Protein AF-A0A7X8LIF8-F1 (afdb_monomer)

Foldseek 3Di:
DDDDDDPDPDPDDDDDPVVDDDDDDDDPDDDPVVDPDQQDPPVLDDDADPPQQGGPQKDKDPDPQKGWHFDQLPDPVRGTDIDIDGPDPPDDIDMDHPDRDDDVPDDDDDDDDDDDDDD

Sequence (119 aa):
MNLKINNASTAAPEVSAMILGQNIEMCLTTADGLLSDRLRNPKFLGPAHTVTGVAPEWQGASGGHAAYDLVRGAGMMGSEAQLVRAIAPYTAPHLHQGKISVRAGEELECEIWARARHK

Nearest PDB structures (foldseek):
  5tuu-assembly1_B  TM=3.575E-01  e=8.918E+00  Homo sapiens

Mean predicted aligned error: 10.71 Å

Radius of gyration: 27.76 Å; Cα contacts (8 Å, |Δi|>4): 125; chains: 1; bounding box: 65×50×80 Å

Structure (mmCIF, N/CA/C/O backbone):
data_AF-A0A7X8LIF8-F1
#
_entry.id   AF-A0A7X8LIF8-F1
#
loop_
_atom_site.group_PDB
_atom_site.id
_atom_site.type_symbol
_atom_site.label_atom_id
_atom_site.label_alt_id
_atom_site.label_comp_id
_atom_site.label_asym_id
_atom_site.label_entity_id
_atom_site.label_seq_id
_atom_site.pdbx_PDB_ins_code
_atom_site.Cartn_x
_atom_site.Cartn_y
_atom_site.Cartn_z
_atom_site.occupancy
_atom_site.B_iso_or_equiv
_atom_site.auth_seq_id
_atom_site.auth_comp_id
_atom_site.auth_asym_id
_atom_site.auth_atom_id
_atom_site.pdbx_PDB_model_num
ATOM 1 N N . MET A 1 1 ? -45.803 -34.173 62.739 1.00 40.19 1 MET A N 1
ATOM 2 C CA . MET A 1 1 ? -44.406 -34.052 62.269 1.00 40.19 1 MET A CA 1
ATOM 3 C C . MET A 1 1 ? -44.200 -32.599 61.868 1.00 40.19 1 MET A C 1
ATOM 5 O O . MET A 1 1 ? -44.839 -32.162 60.924 1.00 40.19 1 MET A O 1
ATOM 9 N N . ASN A 1 2 ? -43.431 -31.828 62.643 1.00 42.53 2 ASN A N 1
ATOM 10 C CA . ASN A 1 2 ? -43.248 -30.389 62.412 1.00 42.53 2 ASN A CA 1
ATOM 11 C C . ASN A 1 2 ? -42.008 -30.161 61.544 1.00 42.53 2 ASN A C 1
ATOM 13 O O . ASN A 1 2 ? -40.888 -30.337 62.020 1.00 42.53 2 ASN A O 1
ATOM 17 N N . LEU A 1 3 ? -42.212 -29.777 60.284 1.00 40.84 3 LEU A N 1
ATOM 18 C CA . LEU A 1 3 ? -41.135 -29.377 59.383 1.00 40.84 3 LEU A CA 1
ATOM 19 C C . LEU A 1 3 ? -40.812 -27.896 59.640 1.00 40.84 3 LEU A C 1
ATOM 21 O O . LEU A 1 3 ? -41.629 -27.023 59.357 1.00 40.84 3 LEU A O 1
ATOM 25 N N . LYS A 1 4 ? -39.641 -27.603 60.215 1.00 55.25 4 LYS A N 1
ATOM 26 C CA . LYS A 1 4 ? -39.126 -26.230 60.320 1.00 55.25 4 LYS A CA 1
ATOM 27 C C . LYS A 1 4 ? -38.373 -25.890 59.036 1.00 55.25 4 LYS A C 1
ATOM 29 O O . LYS A 1 4 ? -37.341 -26.494 58.759 1.00 55.25 4 LYS A O 1
ATOM 34 N N . ILE A 1 5 ? -38.882 -24.924 58.276 1.00 60.62 5 ILE A N 1
ATOM 35 C CA . ILE A 1 5 ? -38.167 -24.322 57.148 1.00 60.62 5 ILE A CA 1
ATOM 36 C C . ILE A 1 5 ? -37.364 -23.149 57.710 1.00 60.62 5 ILE A C 1
ATOM 38 O O . ILE A 1 5 ? -37.931 -22.140 58.126 1.00 60.62 5 ILE A O 1
ATOM 42 N N . ASN A 1 6 ? -36.044 -23.306 57.773 1.00 58.78 6 ASN A N 1
ATOM 43 C CA . ASN A 1 6 ? -35.143 -22.213 58.113 1.00 58.78 6 ASN A CA 1
ATOM 44 C C . ASN A 1 6 ? -34.876 -21.418 56.831 1.00 58.78 6 ASN A C 1
ATOM 46 O O . ASN A 1 6 ? -34.169 -21.903 55.949 1.00 58.78 6 ASN A O 1
ATOM 50 N N . ASN A 1 7 ? -35.425 -20.206 56.725 1.00 55.56 7 ASN A N 1
ATOM 51 C CA . ASN A 1 7 ? -35.010 -19.257 55.694 1.00 55.56 7 ASN A CA 1
ATOM 52 C C . ASN A 1 7 ? -33.590 -18.792 56.029 1.00 55.56 7 ASN A C 1
ATOM 54 O O . ASN A 1 7 ? -33.393 -17.834 56.776 1.00 55.56 7 ASN A O 1
ATOM 58 N N . ALA A 1 8 ? -32.594 -19.509 55.512 1.00 58.53 8 ALA A N 1
ATOM 59 C CA . ALA A 1 8 ? -31.234 -19.010 55.482 1.00 58.53 8 ALA A CA 1
ATOM 60 C C . ALA A 1 8 ? -31.241 -17.705 54.676 1.00 58.53 8 ALA A C 1
ATOM 62 O O . ALA A 1 8 ? -31.703 -17.684 53.537 1.00 58.53 8 ALA A O 1
ATOM 63 N N . SER A 1 9 ? -30.774 -16.625 55.306 1.00 58.88 9 SER A N 1
ATOM 64 C CA . SER A 1 9 ? -30.463 -15.339 54.681 1.00 58.88 9 SER A CA 1
ATOM 65 C C . SER A 1 9 ? -29.825 -15.569 53.311 1.00 58.88 9 SER A C 1
ATOM 67 O O . SER A 1 9 ? -28.668 -15.982 53.229 1.00 58.88 9 SER A O 1
ATOM 69 N N . THR A 1 10 ? -30.576 -15.325 52.240 1.00 59.31 10 THR A N 1
ATOM 70 C CA . THR A 1 10 ? -30.083 -15.419 50.869 1.00 59.31 10 THR A CA 1
ATOM 71 C C . THR A 1 10 ? -29.124 -14.263 50.629 1.00 59.31 10 THR A C 1
ATOM 73 O O . THR A 1 10 ? -29.546 -13.173 50.243 1.00 59.31 10 THR A O 1
ATOM 76 N N . ALA A 1 11 ? -27.833 -14.481 50.882 1.00 65.56 11 ALA A N 1
ATOM 77 C CA . ALA A 1 11 ? -26.805 -13.664 50.257 1.00 65.56 11 ALA A CA 1
ATOM 78 C C . ALA A 1 11 ? -27.059 -13.711 48.744 1.00 65.56 11 ALA A C 1
ATOM 80 O O . ALA A 1 11 ? -27.227 -14.799 48.183 1.00 65.56 11 ALA A O 1
ATOM 81 N N . ALA A 1 12 ? -27.186 -12.546 48.106 1.00 69.69 12 ALA A N 1
ATOM 82 C CA . ALA A 1 12 ? -27.354 -12.485 46.660 1.00 69.69 12 ALA A CA 1
ATOM 83 C C . ALA A 1 12 ? -26.181 -13.239 46.006 1.00 69.69 12 ALA A C 1
ATOM 85 O O . ALA A 1 12 ? -25.044 -13.049 46.445 1.00 69.69 12 ALA A O 1
ATOM 86 N N . PRO A 1 13 ? -26.426 -14.118 45.017 1.00 74.56 13 PRO A N 1
ATOM 87 C CA . PRO A 1 13 ? -25.342 -14.838 44.367 1.00 74.56 13 PRO A CA 1
ATOM 88 C C . PRO A 1 13 ? -24.382 -13.826 43.739 1.00 74.56 13 PRO A C 1
ATOM 90 O O . PRO A 1 13 ? -24.810 -12.959 42.976 1.00 74.56 13 PRO A O 1
ATOM 93 N N . GLU A 1 14 ? -23.092 -13.921 44.068 1.00 82.62 14 GLU A N 1
ATOM 94 C CA . GLU A 1 14 ? -22.066 -13.144 43.377 1.00 82.62 14 GLU A CA 1
ATOM 95 C C . GLU A 1 14 ? -22.017 -13.604 41.920 1.00 82.62 14 GLU A C 1
ATOM 97 O O . GLU A 1 14 ? -21.614 -14.725 41.604 1.00 82.62 14 GLU A O 1
ATOM 102 N N . VAL A 1 15 ? -22.469 -12.735 41.022 1.00 84.00 15 VAL A N 1
ATOM 103 C CA . VAL A 1 15 ? -22.368 -12.962 39.585 1.00 84.00 15 VAL A CA 1
ATOM 104 C C . VAL A 1 15 ? -21.031 -12.405 39.120 1.00 84.00 15 VAL A C 1
ATOM 106 O O . VAL A 1 15 ? -20.748 -11.220 39.288 1.00 84.00 15 VAL A O 1
ATOM 109 N N . SER A 1 16 ? -20.205 -13.265 38.526 1.00 86.19 16 SER A N 1
ATOM 110 C CA . SER A 1 16 ? -18.916 -12.855 37.970 1.00 86.19 16 SER A CA 1
ATOM 111 C C . SER A 1 16 ? -19.107 -11.811 36.871 1.00 86.19 16 SER A C 1
ATOM 113 O O . SER A 1 16 ? -19.908 -12.007 35.956 1.00 86.19 16 SER A O 1
ATOM 115 N N . ALA A 1 17 ? -18.299 -10.749 36.896 1.00 84.31 17 ALA A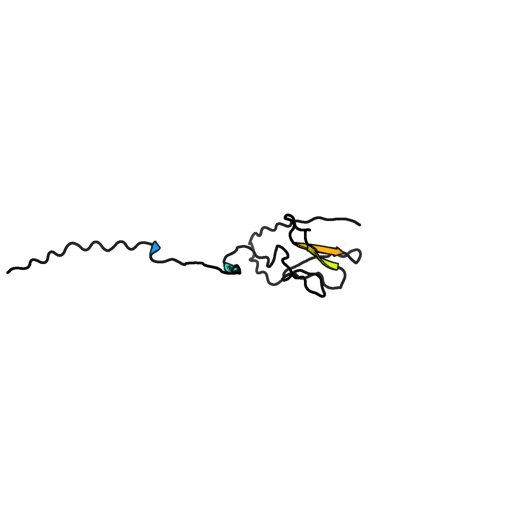 N 1
ATOM 116 C CA . ALA A 1 17 ? -18.225 -9.777 35.803 1.00 84.31 17 ALA A CA 1
ATOM 117 C C . ALA A 1 17 ? -17.835 -10.426 34.458 1.00 84.31 17 ALA A C 1
ATOM 119 O O . ALA A 1 17 ? -18.100 -9.861 33.404 1.00 84.31 17 ALA A O 1
ATOM 120 N N . MET A 1 18 ? -17.261 -11.635 34.495 1.00 86.75 18 MET A N 1
ATOM 121 C CA . MET A 1 18 ? -16.901 -12.423 33.315 1.00 86.75 18 MET A CA 1
ATOM 122 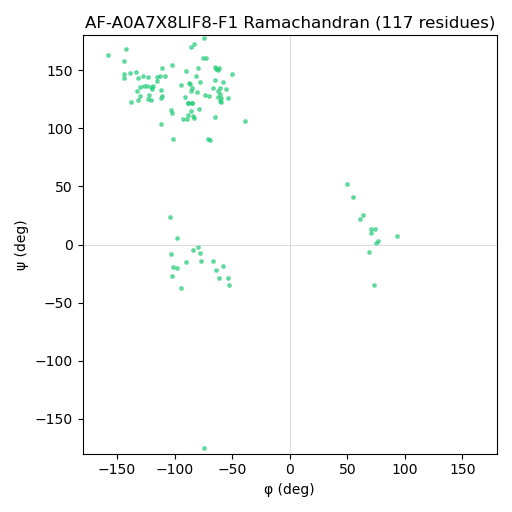C C . MET A 1 18 ? -18.087 -13.171 32.684 1.00 86.75 18 MET A C 1
ATOM 124 O O . MET A 1 18 ? -17.896 -13.855 31.683 1.00 86.75 18 MET A O 1
ATOM 128 N N . ILE A 1 19 ? -19.304 -13.095 33.248 1.00 88.69 19 ILE A N 1
ATOM 129 C CA . ILE A 1 19 ? -20.482 -13.767 32.667 1.00 88.69 19 ILE A CA 1
ATOM 130 C C . ILE A 1 19 ? -20.854 -13.199 31.288 1.00 88.69 19 ILE A C 1
ATOM 132 O O . ILE A 1 19 ? -21.502 -13.876 30.493 1.00 88.69 19 ILE A O 1
ATOM 136 N N . LEU A 1 20 ? -20.422 -11.968 30.997 1.00 87.81 20 LEU A N 1
ATOM 137 C CA . LEU A 1 20 ? -20.527 -11.339 29.688 1.00 87.81 20 LEU A CA 1
ATOM 138 C C . LEU A 1 20 ? -19.126 -11.181 29.097 1.00 87.81 20 LEU A C 1
ATOM 140 O O . LEU A 1 20 ? -18.246 -10.576 29.703 1.00 87.81 20 LEU A O 1
ATOM 144 N N . GLY A 1 21 ? -18.937 -11.692 27.886 1.00 85.31 21 GLY A N 1
ATOM 145 C CA . GLY A 1 21 ? -17.703 -11.554 27.122 1.00 85.31 21 GLY A CA 1
ATOM 146 C C . GLY A 1 21 ? -17.963 -11.752 25.633 1.00 85.31 21 GLY A C 1
ATOM 147 O O . GLY A 1 21 ? -19.009 -12.272 25.241 1.00 85.31 21 GLY A O 1
ATOM 148 N N . GLN A 1 22 ? -17.017 -11.324 24.800 1.00 83.88 22 GLN A N 1
ATOM 149 C CA . GLN A 1 22 ? -17.022 -11.592 23.363 1.00 83.88 22 GLN A CA 1
ATOM 150 C C . GLN A 1 22 ? -15.886 -12.547 23.029 1.00 83.88 22 GLN A C 1
ATOM 152 O O . GLN A 1 22 ? -14.736 -12.291 23.379 1.00 83.88 22 GLN A O 1
ATOM 157 N N . ASN A 1 23 ? -16.214 -13.630 22.328 1.00 84.62 23 ASN A N 1
ATOM 158 C CA . ASN A 1 23 ? -15.205 -14.425 21.651 1.00 84.62 23 ASN A CA 1
ATOM 159 C C . ASN A 1 23 ? -14.938 -13.791 20.282 1.00 84.62 23 ASN A C 1
ATOM 161 O O . ASN A 1 23 ? -15.871 -13.619 19.494 1.00 84.62 23 ASN A O 1
ATOM 165 N N . ILE A 1 24 ? -13.690 -13.410 20.022 1.00 79.69 24 ILE A N 1
ATOM 166 C CA . ILE A 1 24 ? -13.273 -12.818 18.751 1.00 79.69 24 ILE A CA 1
ATOM 167 C C . ILE A 1 24 ? -12.363 -13.828 18.069 1.00 79.69 24 ILE A C 1
ATOM 169 O O . ILE A 1 24 ? -11.198 -13.979 18.428 1.00 79.69 24 ILE A O 1
ATOM 173 N N . GLU A 1 25 ? -12.907 -14.507 17.069 1.00 80.75 25 GLU A N 1
ATOM 174 C CA . GLU A 1 25 ? -12.168 -15.445 16.237 1.00 80.75 25 GLU A CA 1
ATOM 175 C C . GLU A 1 25 ? -12.237 -14.983 14.787 1.00 80.75 25 GLU A C 1
ATOM 177 O O . GLU A 1 25 ? -13.291 -14.592 14.282 1.00 80.75 25 GLU A O 1
ATOM 182 N N . MET A 1 26 ? -11.095 -15.027 14.110 1.00 71.81 26 MET A N 1
ATOM 183 C CA . MET A 1 26 ? -10.986 -14.682 12.702 1.00 71.81 26 MET A CA 1
ATOM 184 C C . MET A 1 26 ? -10.247 -15.787 11.970 1.00 71.81 26 MET A C 1
ATOM 186 O O . MET A 1 26 ? -9.149 -16.179 12.360 1.00 71.81 26 MET A O 1
ATOM 190 N N . CYS A 1 27 ? -10.854 -16.279 10.895 1.00 56.19 27 CYS A N 1
ATOM 191 C CA . CYS A 1 27 ? -10.245 -17.265 10.019 1.00 56.19 27 CYS A CA 1
ATOM 192 C C . CYS A 1 27 ? -9.966 -16.603 8.665 1.00 56.19 27 CYS A C 1
ATOM 194 O O . CYS A 1 27 ? -10.837 -15.935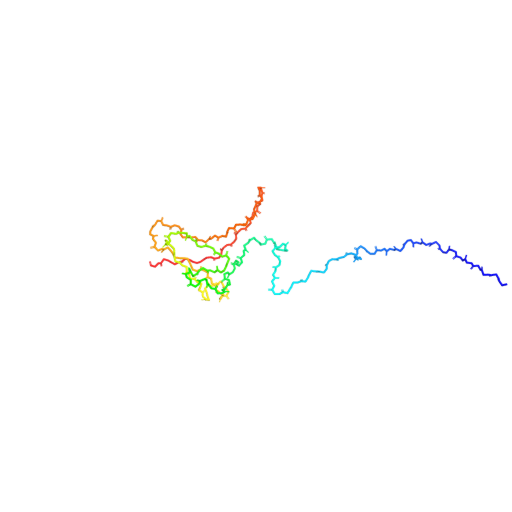 8.113 1.00 56.19 27 CYS A O 1
ATOM 196 N N . LEU A 1 28 ? -8.753 -16.801 8.138 1.00 57.5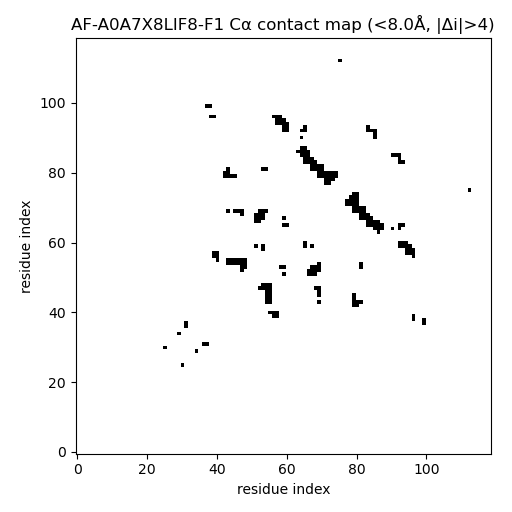0 28 LEU A N 1
ATOM 197 C CA . LEU A 1 28 ? -8.282 -16.391 6.803 1.00 57.50 28 LEU A CA 1
ATOM 198 C C . LEU A 1 28 ? -8.010 -14.893 6.575 1.00 57.50 28 LEU A C 1
ATOM 200 O O . LEU A 1 28 ? -7.074 -14.575 5.845 1.00 57.50 28 LEU A O 1
ATOM 204 N N . THR A 1 29 ? -8.765 -13.977 7.181 1.00 59.34 29 THR A N 1
ATOM 205 C CA . THR A 1 29 ? -8.585 -12.523 6.992 1.00 59.34 29 THR A CA 1
ATOM 206 C C . THR A 1 29 ? -8.729 -11.762 8.300 1.00 59.34 29 THR A C 1
ATOM 208 O O . THR A 1 29 ? -9.543 -12.141 9.139 1.00 59.34 29 THR A O 1
ATOM 211 N N . THR A 1 30 ? -7.998 -10.659 8.457 1.00 63.03 30 THR A N 1
ATOM 212 C CA . THR A 1 30 ? -8.196 -9.737 9.581 1.00 63.03 30 THR A CA 1
ATOM 213 C C . THR A 1 30 ? -9.365 -8.791 9.306 1.00 63.03 30 THR A C 1
ATOM 215 O O . THR A 1 30 ? -9.589 -8.401 8.165 1.00 63.03 30 THR A O 1
ATOM 218 N N . ALA A 1 31 ? -10.122 -8.420 10.339 1.00 69.44 31 ALA A N 1
ATOM 219 C CA . ALA A 1 31 ? -11.173 -7.417 10.245 1.00 69.44 31 ALA A CA 1
ATOM 220 C C . ALA A 1 31 ? -10.517 -6.056 10.412 1.00 69.44 31 ALA A C 1
ATOM 222 O O . ALA A 1 31 ? -9.923 -5.785 11.454 1.00 69.44 31 ALA A O 1
ATOM 223 N N . ASP A 1 32 ? -10.685 -5.192 9.416 1.00 66.94 32 ASP A N 1
ATOM 224 C CA . ASP A 1 32 ? -10.110 -3.844 9.403 1.00 66.94 32 ASP A CA 1
ATOM 225 C C . ASP A 1 32 ? -10.476 -3.029 10.659 1.00 66.94 32 ASP A C 1
ATOM 227 O O . ASP A 1 32 ? -9.703 -2.189 11.100 1.00 66.94 32 ASP A O 1
ATOM 231 N N . GLY A 1 33 ? -11.632 -3.299 11.281 1.00 70.31 33 GLY A N 1
ATOM 232 C CA . GLY A 1 33 ? -12.071 -2.634 12.515 1.00 70.31 33 GLY A CA 1
ATOM 233 C C . GLY A 1 33 ? -11.403 -3.124 13.807 1.00 70.31 33 GLY A C 1
ATOM 234 O O . GLY A 1 33 ? -11.646 -2.539 14.859 1.00 70.31 33 GLY A O 1
ATOM 235 N N . LEU A 1 34 ? -10.601 -4.192 13.747 1.00 75.94 34 LEU A N 1
ATOM 236 C CA . LEU A 1 34 ? -9.867 -4.751 14.889 1.00 75.94 34 LEU A CA 1
ATOM 237 C C . LEU A 1 34 ? -8.377 -4.390 14.879 1.00 75.94 34 LEU A C 1
ATOM 239 O O . LEU A 1 34 ? -7.682 -4.664 15.856 1.00 75.94 34 LEU A O 1
ATOM 243 N N . LEU A 1 35 ? -7.888 -3.776 13.798 1.00 77.06 35 LEU A N 1
ATOM 244 C CA . LEU A 1 35 ? -6.529 -3.256 13.695 1.00 77.06 35 LEU A CA 1
ATOM 245 C C . LEU A 1 35 ? -6.541 -1.729 13.659 1.00 77.06 35 LEU A C 1
ATOM 247 O O . LEU A 1 35 ? -7.476 -1.095 13.177 1.00 77.06 35 LEU A O 1
ATOM 251 N N . SER A 1 36 ? -5.455 -1.131 14.138 1.00 75.06 36 SER A N 1
ATOM 252 C CA . SER A 1 36 ? -5.164 0.285 13.905 1.00 75.06 36 SER A CA 1
ATOM 253 C C . SER A 1 36 ? -4.620 0.550 12.499 1.00 75.06 36 SER A C 1
ATOM 255 O O . SER A 1 36 ? -4.588 1.705 12.072 1.00 75.06 36 SER A O 1
ATOM 257 N N . ASP A 1 37 ? -4.206 -0.501 11.784 1.00 84.50 37 ASP A N 1
ATOM 258 C CA . ASP A 1 37 ? -3.639 -0.413 10.442 1.00 84.50 37 ASP A CA 1
ATOM 259 C C . ASP A 1 37 ? -4.644 0.199 9.465 1.00 84.50 37 ASP A C 1
ATOM 261 O O . ASP A 1 37 ? -5.760 -0.285 9.282 1.00 84.50 37 ASP A O 1
ATOM 265 N N . ARG A 1 38 ? -4.231 1.284 8.806 1.00 86.06 38 ARG A N 1
ATOM 266 C CA . ARG A 1 38 ? -5.061 1.989 7.818 1.00 86.06 38 ARG A CA 1
ATOM 267 C C . ARG A 1 38 ? -4.751 1.592 6.383 1.00 86.06 38 ARG A C 1
ATOM 269 O O . ARG A 1 38 ? -5.569 1.827 5.496 1.00 86.06 38 ARG A O 1
ATOM 276 N N . LEU A 1 39 ? -3.573 1.021 6.147 1.00 88.44 39 LEU A N 1
ATOM 277 C CA . LEU A 1 39 ? -3.152 0.592 4.822 1.00 88.44 39 LEU A CA 1
ATOM 278 C C . LEU A 1 39 ? -3.659 -0.816 4.542 1.00 88.44 39 LEU A C 1
ATOM 280 O O . LEU A 1 39 ? -3.454 -1.737 5.330 1.00 88.44 39 LEU A O 1
ATOM 284 N N . ARG A 1 40 ? -4.259 -1.001 3.370 1.00 89.00 40 ARG A N 1
ATOM 285 C CA . ARG A 1 40 ? -4.593 -2.331 2.863 1.00 89.00 40 ARG A CA 1
ATOM 286 C C . ARG A 1 40 ? -3.390 -2.897 2.119 1.00 89.00 40 ARG A C 1
ATOM 288 O O . ARG A 1 40 ? -2.742 -2.187 1.358 1.00 89.00 40 ARG A O 1
ATOM 295 N N . ASN A 1 41 ? -3.088 -4.176 2.318 1.00 89.75 41 ASN A N 1
ATOM 296 C CA . ASN A 1 41 ? -1.945 -4.837 1.680 1.00 89.75 41 ASN A CA 1
ATOM 297 C C . ASN A 1 41 ? -0.595 -4.069 1.805 1.00 89.75 41 ASN A C 1
ATOM 299 O O . ASN A 1 41 ? 0.081 -3.840 0.795 1.00 89.75 41 ASN A O 1
ATOM 303 N N . PRO A 1 42 ? -0.152 -3.665 3.016 1.00 89.44 42 PRO A N 1
ATOM 304 C CA . PRO A 1 42 ? 1.079 -2.879 3.192 1.00 89.44 42 PRO A CA 1
ATOM 305 C C . PRO A 1 42 ? 2.360 -3.651 2.827 1.00 89.44 42 PRO A C 1
ATOM 307 O O . PRO A 1 42 ? 3.424 -3.061 2.670 1.00 89.44 42 PRO A O 1
ATOM 310 N N . LYS A 1 43 ? 2.265 -4.978 2.678 1.00 89.94 43 LYS A N 1
ATOM 311 C CA . LYS A 1 43 ? 3.376 -5.871 2.314 1.00 89.94 43 LYS A CA 1
ATOM 312 C C . LYS A 1 43 ? 3.413 -6.227 0.824 1.00 89.94 43 LYS A C 1
ATOM 314 O O . LYS A 1 43 ? 4.228 -7.056 0.436 1.00 89.94 43 LYS A O 1
ATOM 319 N N . PHE A 1 44 ? 2.546 -5.619 0.008 1.00 93.38 44 PHE A N 1
ATOM 320 C CA . PHE A 1 44 ? 2.472 -5.842 -1.440 1.00 93.38 44 PHE A CA 1
ATOM 321 C C . PHE A 1 44 ? 2.300 -7.320 -1.832 1.00 93.38 44 PHE A C 1
ATOM 323 O O . PHE A 1 44 ? 2.919 -7.792 -2.778 1.00 93.38 44 PHE A O 1
ATOM 330 N N . LEU A 1 45 ? 1.464 -8.066 -1.110 1.00 90.12 45 LEU A N 1
ATOM 331 C CA . LEU A 1 45 ? 1.144 -9.450 -1.452 1.00 90.12 45 LEU A CA 1
ATOM 332 C C . LEU A 1 45 ? 0.488 -9.504 -2.834 1.00 90.12 45 LEU A C 1
ATOM 334 O O . LEU A 1 45 ? -0.449 -8.748 -3.098 1.00 90.12 45 LEU A O 1
ATOM 338 N N . GLY A 1 46 ? 1.000 -10.369 -3.709 1.00 89.56 46 GLY A N 1
ATOM 339 C CA . GLY A 1 46 ? 0.504 -10.536 -5.069 1.00 89.56 46 GLY A CA 1
ATOM 340 C C . GLY A 1 46 ? -0.831 -11.295 -5.202 1.00 89.56 46 GLY A C 1
ATOM 341 O O . GLY A 1 46 ? -1.445 -11.683 -4.207 1.00 89.56 46 GLY A O 1
ATOM 342 N N . PRO A 1 47 ? -1.264 -11.549 -6.454 1.00 93.31 47 PRO A N 1
ATOM 343 C CA . PRO A 1 47 ? -0.558 -11.225 -7.697 1.00 93.31 47 PRO A CA 1
ATOM 344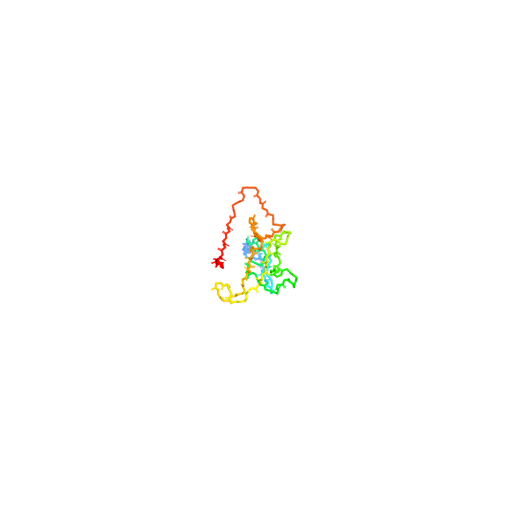 C C . PRO A 1 47 ? -0.708 -9.751 -8.103 1.00 93.31 47 PRO A C 1
ATOM 346 O O . PRO A 1 47 ? -1.714 -9.111 -7.811 1.00 93.31 47 PRO A O 1
ATOM 349 N N . ALA A 1 48 ? 0.288 -9.215 -8.812 1.00 95.56 48 ALA A N 1
ATOM 350 C CA . ALA A 1 48 ? 0.222 -7.863 -9.365 1.00 95.56 48 ALA A CA 1
ATOM 351 C C . ALA A 1 48 ? -0.870 -7.733 -10.437 1.00 95.56 48 ALA A C 1
ATOM 353 O O . ALA A 1 48 ? -1.173 -8.688 -11.157 1.00 95.56 48 ALA A O 1
ATOM 354 N N . HIS A 1 49 ? -1.406 -6.524 -10.596 1.00 94.50 49 HIS A N 1
ATOM 355 C CA . HIS A 1 49 ? -2.321 -6.208 -11.682 1.00 94.50 49 HIS A CA 1
ATOM 356 C C . HIS A 1 49 ? -1.621 -6.385 -13.037 1.00 94.50 49 HIS A C 1
ATOM 358 O O . HIS A 1 49 ? -0.562 -5.806 -13.284 1.00 94.50 49 HIS A O 1
ATOM 364 N N . THR A 1 50 ? -2.229 -7.165 -13.930 1.00 93.06 50 THR A N 1
ATOM 365 C CA . THR A 1 50 ? -1.595 -7.663 -15.164 1.00 93.06 50 THR A CA 1
ATOM 366 C C . THR A 1 50 ? -1.147 -6.568 -16.128 1.00 93.06 50 THR A C 1
ATOM 368 O O . THR A 1 50 ? -0.191 -6.765 -16.869 1.00 93.06 50 THR A O 1
ATOM 371 N N . VAL A 1 51 ? -1.822 -5.417 -16.121 1.00 91.06 51 VAL A N 1
ATOM 372 C CA . VAL A 1 51 ? -1.513 -4.296 -17.025 1.00 91.06 51 VAL A CA 1
ATOM 373 C C . VAL A 1 51 ? -0.583 -3.278 -16.378 1.00 91.06 51 VAL A C 1
ATOM 375 O O . VAL A 1 51 ? 0.259 -2.692 -17.049 1.00 91.06 51 VAL A O 1
ATOM 378 N N . THR A 1 52 ? -0.755 -3.025 -15.082 1.00 91.56 52 THR A N 1
ATOM 379 C CA . THR A 1 52 ? -0.084 -1.899 -14.421 1.00 91.56 52 THR A CA 1
ATOM 380 C C . THR A 1 52 ? 1.126 -2.327 -13.612 1.00 91.56 52 THR A C 1
ATOM 382 O O . THR A 1 52 ? 1.937 -1.466 -13.310 1.00 91.56 52 THR A O 1
ATOM 385 N N . GLY A 1 53 ? 1.254 -3.609 -13.247 1.00 94.25 53 GLY A N 1
ATOM 386 C CA . GLY A 1 53 ? 2.331 -4.128 -12.396 1.00 94.25 53 GLY A CA 1
ATOM 387 C C . GLY A 1 53 ? 2.239 -3.696 -10.926 1.00 94.25 53 GLY A C 1
ATOM 388 O O . GLY A 1 53 ? 3.177 -3.909 -10.155 1.00 94.25 53 GLY A O 1
ATOM 389 N N . VAL A 1 54 ? 1.119 -3.083 -10.534 1.00 95.56 54 VAL A N 1
ATOM 390 C CA . VAL A 1 54 ? 0.856 -2.601 -9.172 1.00 95.56 54 VAL A CA 1
ATOM 391 C C . VAL A 1 54 ? 0.244 -3.722 -8.331 1.00 95.56 54 VAL A C 1
ATOM 393 O O . VAL A 1 54 ? -0.610 -4.469 -8.812 1.00 95.56 54 VAL A O 1
ATOM 396 N N . ALA A 1 55 ? 0.676 -3.848 -7.079 1.00 95.69 55 ALA A N 1
ATOM 397 C CA . ALA A 1 55 ? 0.111 -4.778 -6.114 1.00 95.69 55 ALA A CA 1
ATOM 398 C C . ALA A 1 55 ? -1.380 -4.480 -5.834 1.00 95.69 55 ALA A C 1
ATOM 400 O O . ALA A 1 55 ? -1.801 -3.322 -5.902 1.00 95.69 55 ALA A O 1
ATOM 401 N N . PRO A 1 56 ? -2.182 -5.494 -5.467 1.00 93.75 56 PRO A N 1
ATOM 402 C CA . PRO A 1 56 ? -3.573 -5.316 -5.058 1.00 93.75 56 PRO A CA 1
ATOM 403 C C . PRO A 1 56 ? -3.736 -4.227 -3.994 1.00 93.75 56 PRO A C 1
ATOM 405 O O . PRO A 1 56 ? -2.868 -4.071 -3.134 1.00 93.75 56 PRO A O 1
ATOM 408 N N . GLU A 1 57 ? -4.864 -3.515 -4.037 1.00 92.69 57 GLU A N 1
ATOM 409 C CA . GLU A 1 57 ? -5.230 -2.402 -3.144 1.00 92.69 57 GLU A CA 1
ATOM 410 C C . GLU A 1 57 ? -4.419 -1.106 -3.303 1.00 92.69 57 GLU A C 1
ATOM 412 O O . GLU A 1 57 ? -4.785 -0.088 -2.714 1.00 92.69 57 GLU A O 1
ATOM 417 N N . TRP A 1 58 ? -3.370 -1.086 -4.126 1.00 94.31 58 TRP A N 1
ATOM 418 C CA . TRP A 1 58 ? -2.580 0.113 -4.407 1.00 94.31 58 TRP A CA 1
ATOM 419 C C . TRP A 1 58 ? -2.915 0.731 -5.764 1.00 94.31 58 TRP A C 1
ATOM 421 O O . TRP A 1 58 ? -3.359 0.059 -6.695 1.00 94.31 58 TRP A O 1
ATOM 431 N N . GLN A 1 59 ? -2.684 2.038 -5.884 1.00 93.44 59 GLN A N 1
ATOM 432 C CA . GLN A 1 59 ? -2.855 2.800 -7.121 1.00 93.44 59 GLN A CA 1
ATOM 433 C C . GLN A 1 59 ? -1.552 3.5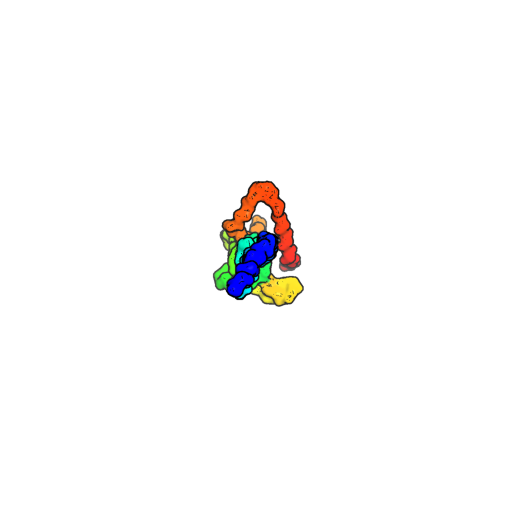16 -7.477 1.00 93.44 59 GLN A C 1
ATOM 435 O O . GLN A 1 59 ? -0.889 4.087 -6.612 1.00 93.44 59 GLN A O 1
ATOM 440 N N . GLY A 1 60 ? -1.183 3.469 -8.757 1.00 90.56 60 GLY A N 1
ATOM 441 C CA . GLY A 1 60 ? -0.058 4.223 -9.304 1.00 90.56 60 GLY A CA 1
ATOM 442 C C . GLY A 1 60 ? -0.443 5.647 -9.711 1.00 90.56 60 GLY A C 1
ATOM 443 O O . GLY A 1 60 ? -1.619 6.003 -9.783 1.00 90.56 60 GLY A O 1
ATOM 444 N N . ALA A 1 61 ? 0.568 6.450 -10.019 1.00 85.75 61 ALA A N 1
ATOM 445 C CA . ALA A 1 61 ? 0.425 7.745 -10.659 1.00 85.75 61 ALA A CA 1
ATOM 446 C C . ALA A 1 61 ? -0.292 7.607 -12.011 1.00 85.75 61 ALA A C 1
ATOM 448 O O . ALA A 1 61 ? -0.029 6.688 -12.792 1.00 85.75 61 ALA A O 1
ATOM 449 N N . SER A 1 62 ? -1.176 8.556 -12.305 1.00 77.12 62 SER A N 1
ATOM 450 C CA . SER A 1 62 ? -1.796 8.696 -13.619 1.00 77.12 62 SER A CA 1
ATOM 451 C C . SER A 1 62 ? -0.810 9.293 -14.638 1.00 77.12 62 SER A C 1
ATOM 453 O O . SER A 1 62 ? 0.197 9.904 -14.281 1.00 77.12 62 SER A O 1
ATOM 455 N N . GLY A 1 63 ? -1.083 9.104 -15.934 1.00 74.19 63 GLY A N 1
ATOM 456 C CA . GLY A 1 63 ? -0.342 9.776 -17.015 1.00 74.19 63 GLY A CA 1
ATOM 457 C C . GLY A 1 63 ? 0.857 9.019 -17.601 1.00 74.19 63 GLY A C 1
ATOM 458 O O . GLY A 1 63 ? 1.572 9.575 -18.423 1.00 74.19 63 GLY A O 1
ATOM 459 N N . GLY A 1 64 ? 1.091 7.755 -17.229 1.00 75.44 64 GLY A N 1
ATOM 460 C CA . GLY A 1 64 ? 2.102 6.909 -17.892 1.00 75.44 64 GLY A CA 1
ATOM 461 C C . GLY A 1 64 ? 3.561 7.304 -17.626 1.00 75.44 64 GLY A C 1
ATOM 462 O O . GLY A 1 64 ? 4.470 6.819 -18.292 1.00 75.44 64 GLY A O 1
ATOM 463 N N . HIS A 1 65 ? 3.806 8.167 -16.640 1.00 83.94 65 HIS A N 1
ATOM 464 C CA . HIS A 1 65 ? 5.147 8.640 -16.280 1.00 83.94 65 HIS A CA 1
ATOM 465 C C . HIS A 1 65 ? 5.906 7.702 -15.329 1.00 83.94 65 HIS A C 1
ATOM 467 O O . HIS A 1 65 ? 7.079 7.937 -15.023 1.00 83.94 65 HIS A O 1
ATOM 473 N N . ALA A 1 66 ? 5.250 6.635 -14.874 1.00 89.81 66 ALA A N 1
ATOM 474 C CA . ALA A 1 66 ? 5.797 5.656 -13.954 1.00 89.81 66 ALA A CA 1
ATOM 475 C C . ALA A 1 66 ? 5.535 4.230 -14.452 1.00 89.81 66 ALA A C 1
ATOM 477 O O . ALA A 1 66 ? 4.473 3.942 -15.001 1.00 89.81 66 ALA A O 1
ATOM 478 N N . ALA A 1 67 ? 6.504 3.342 -14.233 1.00 92.00 67 ALA A N 1
ATOM 479 C CA . ALA A 1 67 ? 6.347 1.902 -14.412 1.00 92.00 67 ALA A CA 1
ATOM 480 C C . ALA A 1 67 ? 6.427 1.214 -13.056 1.00 92.00 67 ALA A C 1
ATOM 482 O O . ALA A 1 67 ? 7.227 1.602 -12.198 1.00 92.00 67 ALA A O 1
ATOM 483 N N . TYR A 1 68 ? 5.649 0.151 -12.909 1.00 95.06 68 TYR A N 1
ATOM 484 C CA . TYR A 1 68 ? 5.553 -0.615 -11.680 1.00 95.06 68 TYR A CA 1
ATOM 485 C C . TYR A 1 68 ? 5.796 -2.086 -11.975 1.00 95.06 68 TYR A C 1
ATOM 487 O O . TYR A 1 68 ? 5.402 -2.565 -13.030 1.00 95.06 68 TYR A O 1
ATOM 495 N N . ASP A 1 69 ? 6.437 -2.783 -11.041 1.00 95.69 69 ASP A N 1
ATOM 496 C CA . ASP A 1 69 ? 6.536 -4.242 -11.041 1.00 95.69 69 ASP A CA 1
ATOM 497 C C . ASP A 1 69 ? 6.487 -4.755 -9.608 1.00 95.69 69 ASP A C 1
ATOM 499 O O . ASP A 1 69 ? 7.107 -4.170 -8.717 1.00 95.69 69 ASP A O 1
ATOM 503 N N . LEU A 1 70 ? 5.835 -5.895 -9.396 1.00 96.06 70 LEU A N 1
ATOM 504 C CA . LEU A 1 70 ? 5.947 -6.621 -8.140 1.00 96.06 70 LEU A CA 1
ATOM 505 C C . LEU A 1 70 ? 7.134 -7.586 -8.208 1.00 96.06 70 LEU A C 1
ATOM 507 O O . LEU A 1 70 ? 7.126 -8.553 -8.969 1.00 96.06 70 LEU A O 1
ATOM 511 N N . VAL A 1 71 ? 8.179 -7.308 -7.430 1.00 95.12 71 VAL A N 1
ATOM 512 C CA . VAL A 1 71 ? 9.457 -8.022 -7.514 1.00 95.12 71 VAL A CA 1
ATOM 513 C C . VAL A 1 71 ? 9.578 -9.015 -6.365 1.00 95.12 71 VAL A C 1
ATOM 515 O O . VAL A 1 71 ? 9.665 -8.627 -5.201 1.00 95.12 71 VAL A O 1
ATOM 518 N N . ARG A 1 72 ? 9.631 -10.309 -6.689 1.00 93.12 72 ARG A N 1
ATOM 519 C CA . ARG A 1 72 ? 9.872 -11.384 -5.713 1.00 93.12 72 ARG A CA 1
ATOM 520 C C . ARG A 1 72 ? 11.269 -11.285 -5.100 1.00 93.12 72 ARG A C 1
ATOM 522 O O . ARG A 1 72 ? 12.230 -10.968 -5.798 1.00 93.12 72 ARG A O 1
ATOM 529 N N . GLY A 1 73 ? 11.389 -11.575 -3.805 1.00 92.31 73 GLY A N 1
ATOM 530 C CA . GLY A 1 73 ? 12.674 -11.577 -3.096 1.00 92.31 73 GLY A CA 1
ATOM 531 C C . GLY A 1 73 ? 13.245 -10.191 -2.787 1.00 92.31 73 GLY A C 1
ATOM 532 O O . GLY A 1 73 ? 14.346 -10.091 -2.255 1.00 92.31 73 GLY A O 1
ATOM 533 N N . ALA A 1 74 ? 12.542 -9.116 -3.145 1.00 92.31 74 ALA A N 1
ATOM 534 C CA . ALA A 1 74 ? 13.018 -7.748 -2.972 1.00 92.31 74 ALA A CA 1
ATOM 535 C C . ALA A 1 74 ? 12.627 -7.120 -1.626 1.00 92.31 74 ALA A C 1
ATOM 537 O O . ALA A 1 74 ? 13.194 -6.085 -1.272 1.00 92.31 74 ALA A O 1
ATOM 538 N N . GLY A 1 75 ? 11.673 -7.713 -0.903 1.00 89.69 75 GLY A N 1
ATOM 539 C CA . GLY A 1 75 ? 11.284 -7.286 0.437 1.00 89.69 75 GLY A CA 1
ATOM 540 C C . GLY A 1 75 ? 12.335 -7.650 1.484 1.00 89.69 75 GLY A C 1
ATOM 541 O O . GLY A 1 75 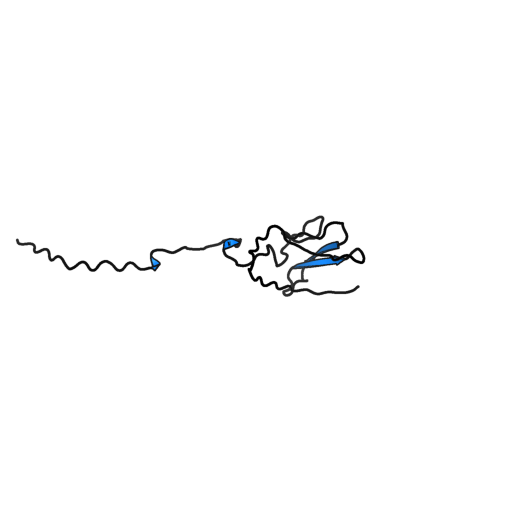? 13.157 -8.541 1.269 1.00 89.69 75 GLY A O 1
ATOM 542 N N . MET A 1 76 ? 12.293 -6.982 2.640 1.00 85.50 76 MET A N 1
ATOM 543 C CA . MET A 1 76 ? 13.301 -7.135 3.704 1.00 85.50 76 MET A CA 1
ATOM 544 C C . MET A 1 76 ? 13.540 -8.581 4.145 1.00 85.50 76 MET A C 1
ATOM 546 O O . MET A 1 76 ? 14.664 -8.954 4.454 1.00 85.50 76 MET A O 1
ATOM 550 N N . MET A 1 77 ? 12.482 -9.392 4.150 1.00 87.62 77 MET A N 1
ATOM 551 C CA . MET A 1 77 ? 12.519 -10.792 4.579 1.00 87.62 77 MET A CA 1
ATOM 552 C C . MET A 1 77 ? 12.485 -11.762 3.388 1.00 87.62 77 MET A C 1
ATOM 554 O O . MET A 1 77 ? 12.022 -12.890 3.518 1.00 87.62 77 MET A O 1
ATOM 558 N N . GLY A 1 78 ? 12.900 -11.313 2.197 1.00 88.12 78 GLY A N 1
ATOM 559 C CA . GLY A 1 78 ? 12.816 -12.103 0.964 1.00 88.12 78 GLY A CA 1
ATOM 560 C C . GLY A 1 78 ? 11.399 -12.224 0.389 1.00 88.12 78 GLY A C 1
ATOM 561 O O . GLY A 1 78 ? 11.163 -13.038 -0.502 1.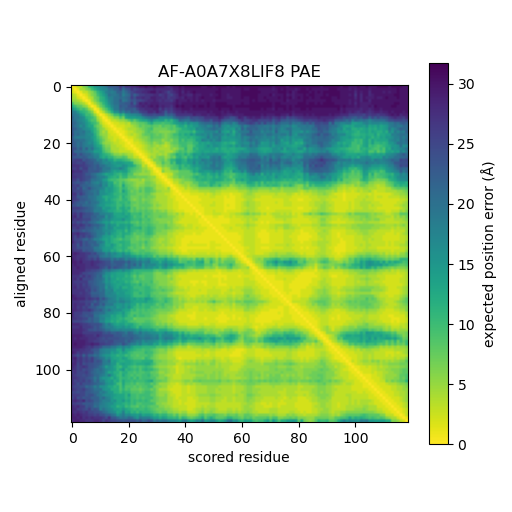00 88.12 78 GLY A O 1
ATOM 562 N N . SER A 1 79 ? 10.449 -11.416 0.868 1.00 90.31 79 SER A N 1
ATOM 563 C CA . SER A 1 79 ? 9.096 -11.331 0.312 1.00 90.31 79 SER A CA 1
ATOM 564 C C . SER A 1 79 ? 9.066 -10.562 -1.015 1.00 90.31 79 SER A C 1
ATOM 566 O O . SER A 1 79 ? 10.077 -10.040 -1.493 1.00 90.31 79 SER A O 1
ATOM 568 N N . GLU A 1 80 ? 7.885 -10.471 -1.621 1.00 93.19 80 GLU A N 1
ATOM 569 C CA . GLU A 1 80 ? 7.623 -9.521 -2.703 1.00 93.19 80 GLU A CA 1
ATOM 570 C C . GLU A 1 80 ? 7.781 -8.068 -2.209 1.00 93.19 80 GLU A C 1
ATOM 572 O O . GLU A 1 80 ? 7.592 -7.778 -1.025 1.00 93.19 80 GLU A O 1
ATOM 577 N N . ALA A 1 81 ? 8.172 -7.164 -3.111 1.00 94.75 81 ALA A N 1
ATOM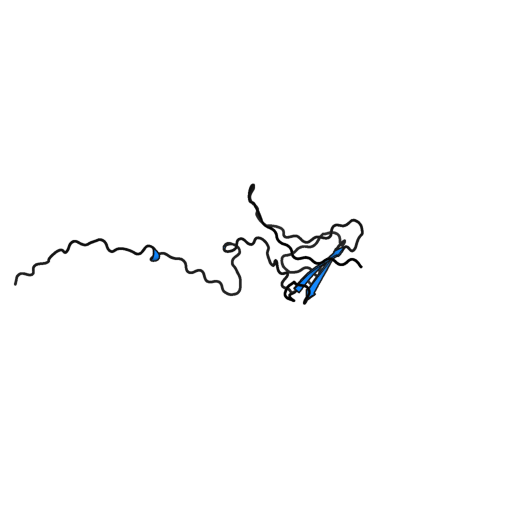 578 C CA . ALA A 1 81 ? 8.156 -5.720 -2.887 1.00 94.75 81 ALA A CA 1
ATOM 579 C C . ALA A 1 81 ? 7.777 -4.979 -4.171 1.00 94.75 81 ALA A C 1
ATOM 581 O O . ALA A 1 81 ? 8.129 -5.401 -5.277 1.00 94.75 81 ALA A O 1
ATOM 582 N N . GLN A 1 82 ? 7.082 -3.853 -4.023 1.00 95.94 82 GLN A N 1
ATOM 583 C CA . GLN A 1 82 ? 6.676 -3.023 -5.148 1.00 95.94 82 GLN A CA 1
ATOM 584 C C . GLN A 1 82 ? 7.847 -2.170 -5.646 1.00 95.94 82 GLN A C 1
ATOM 586 O O . GLN A 1 82 ? 8.347 -1.292 -4.944 1.00 95.94 82 GLN A O 1
ATOM 591 N N . LEU A 1 83 ? 8.270 -2.399 -6.887 1.00 94.88 83 LEU A N 1
ATOM 592 C CA . LEU A 1 83 ? 9.195 -1.527 -7.596 1.00 94.88 83 LEU A CA 1
ATOM 593 C C . LEU A 1 83 ? 8.416 -0.394 -8.265 1.00 94.88 83 LEU A C 1
ATOM 595 O O . LEU A 1 83 ? 7.397 -0.630 -8.915 1.00 94.88 83 LEU A O 1
ATOM 599 N N . VAL A 1 84 ? 8.939 0.823 -8.125 1.00 93.44 84 VAL A N 1
ATOM 600 C CA . VAL A 1 84 ? 8.439 2.047 -8.754 1.00 93.44 84 VAL A CA 1
ATOM 601 C C . VAL A 1 84 ? 9.579 2.658 -9.567 1.00 93.44 84 VAL A C 1
ATOM 603 O O . VAL A 1 84 ? 10.666 2.888 -9.037 1.00 93.44 84 VAL A O 1
ATOM 606 N N . ARG A 1 85 ? 9.358 2.906 -10.860 1.00 91.06 85 ARG A N 1
ATOM 607 C CA . ARG A 1 85 ? 10.349 3.506 -11.765 1.00 91.06 85 ARG A CA 1
ATOM 608 C C . ARG A 1 85 ? 9.801 4.777 -12.390 1.00 91.06 85 ARG A C 1
ATOM 610 O O . ARG A 1 85 ? 8.738 4.734 -13.000 1.00 91.06 85 ARG A O 1
ATOM 617 N N . ALA A 1 86 ? 10.558 5.868 -12.310 1.00 88.25 86 ALA A N 1
ATOM 618 C CA . ALA A 1 86 ? 10.317 7.042 -13.143 1.00 88.25 86 ALA A CA 1
ATOM 619 C C . ALA A 1 86 ? 10.681 6.711 -14.600 1.00 88.25 86 ALA A C 1
ATOM 621 O O . ALA A 1 86 ? 11.782 6.225 -14.861 1.00 88.25 86 ALA A O 1
ATOM 622 N N . ILE A 1 87 ? 9.762 6.954 -15.536 1.00 86.25 87 ILE A N 1
ATOM 623 C CA . ILE A 1 87 ? 9.999 6.788 -16.982 1.00 86.25 87 ILE A CA 1
ATOM 624 C C . ILE A 1 87 ? 10.230 8.148 -17.653 1.00 86.25 87 ILE A C 1
ATOM 626 O O . ILE A 1 87 ? 10.921 8.230 -18.664 1.00 86.25 87 ILE A O 1
ATOM 630 N N . ALA A 1 88 ? 9.678 9.223 -17.085 1.00 80.88 88 ALA A N 1
ATOM 631 C CA . ALA A 1 88 ? 9.811 10.577 -17.606 1.00 80.88 88 ALA A CA 1
ATOM 632 C C . ALA A 1 88 ? 10.590 11.483 -16.631 1.00 80.88 88 ALA A C 1
ATOM 634 O O . ALA A 1 88 ? 10.381 11.393 -15.414 1.00 80.88 88 ALA A O 1
ATOM 635 N N . PRO A 1 89 ? 11.462 12.376 -17.138 1.00 74.56 89 PRO A N 1
ATOM 636 C CA . PRO A 1 89 ? 12.161 13.348 -16.305 1.00 74.56 89 PRO A CA 1
ATOM 637 C C . PRO A 1 89 ? 11.174 14.324 -15.648 1.00 74.56 89 PRO A C 1
ATOM 639 O O . PRO A 1 89 ? 10.108 14.604 -16.191 1.00 74.56 89 PRO A O 1
ATOM 642 N N . TYR A 1 90 ? 11.544 14.838 -14.471 1.00 73.44 90 TYR A N 1
ATOM 643 C CA . TYR A 1 90 ? 10.753 15.795 -13.676 1.00 73.44 90 TYR A CA 1
ATOM 644 C C . TYR A 1 90 ? 9.376 15.293 -13.214 1.00 73.44 90 TYR A C 1
ATOM 646 O O . TYR A 1 90 ? 8.501 16.092 -12.886 1.00 73.44 90 TYR A O 1
ATOM 654 N N . THR A 1 91 ? 9.184 13.975 -13.146 1.00 72.81 91 THR A N 1
ATOM 655 C CA . THR A 1 91 ? 7.970 13.374 -12.585 1.00 72.81 91 THR A CA 1
ATOM 656 C C . THR A 1 91 ? 8.258 12.728 -11.236 1.00 72.81 91 THR A C 1
ATOM 658 O O . THR A 1 91 ? 9.341 12.188 -11.011 1.00 72.81 91 THR A O 1
ATOM 661 N N . ALA A 1 92 ? 7.286 12.805 -10.326 1.00 80.44 92 ALA A N 1
ATOM 662 C CA . ALA A 1 92 ? 7.336 12.154 -9.023 1.00 80.44 92 ALA A CA 1
ATOM 663 C C . ALA A 1 92 ? 6.483 10.876 -9.076 1.00 80.44 92 ALA A C 1
ATOM 665 O O . ALA A 1 92 ? 5.263 10.937 -8.859 1.00 80.44 92 ALA A O 1
ATOM 666 N N . PRO A 1 93 ? 7.073 9.716 -9.422 1.00 87.12 93 PRO A N 1
ATOM 667 C CA . PRO A 1 93 ? 6.326 8.475 -9.413 1.00 87.12 93 PRO A CA 1
ATOM 668 C C . PRO A 1 93 ? 5.952 8.148 -7.964 1.00 87.12 93 PRO A C 1
ATOM 670 O O . PRO A 1 93 ? 6.768 8.259 -7.052 1.00 87.12 93 PRO A O 1
ATOM 673 N N . HIS A 1 94 ? 4.701 7.764 -7.749 1.00 89.12 94 HIS A N 1
ATOM 674 C CA . HIS A 1 94 ? 4.188 7.476 -6.417 1.00 89.12 94 HIS A CA 1
ATOM 675 C C . HIS A 1 94 ? 3.224 6.294 -6.452 1.00 89.12 94 HIS A C 1
ATOM 677 O O . HIS A 1 94 ? 2.799 5.834 -7.520 1.00 89.12 94 HIS A O 1
ATOM 683 N N . LEU A 1 95 ? 2.906 5.821 -5.254 1.00 92.69 95 LEU A N 1
ATOM 684 C CA . LEU A 1 95 ? 1.828 4.893 -4.964 1.00 92.69 95 LEU A CA 1
ATOM 685 C C . LEU A 1 95 ? 0.923 5.546 -3.929 1.00 92.69 95 LEU A C 1
ATOM 687 O O . LEU A 1 95 ? 1.408 6.247 -3.043 1.00 92.69 95 LEU A O 1
ATOM 691 N N . HIS A 1 96 ? -0.377 5.320 -4.036 1.00 92.31 96 HIS A N 1
ATOM 692 C CA . HIS A 1 96 ? -1.335 5.842 -3.073 1.00 92.31 96 HIS A CA 1
ATOM 693 C C . HIS A 1 96 ? -2.485 4.861 -2.832 1.00 92.31 96 HIS A C 1
ATOM 695 O O . HIS A 1 96 ? -2.780 4.000 -3.665 1.00 92.31 96 HIS A O 1
ATOM 701 N N . GLN A 1 97 ? -3.146 5.019 -1.685 1.00 90.75 97 GLN A N 1
ATOM 702 C CA . GLN A 1 97 ? -4.432 4.399 -1.386 1.00 90.75 97 GLN A CA 1
ATOM 703 C C . GLN A 1 97 ? -5.455 5.489 -1.096 1.00 90.75 97 GLN A C 1
ATOM 705 O O . GLN A 1 97 ? -5.261 6.335 -0.227 1.00 90.75 97 GLN A O 1
ATOM 710 N N . GLY A 1 98 ? -6.551 5.470 -1.847 1.00 86.00 98 GLY A N 1
ATOM 711 C CA . GLY A 1 98 ? -7.692 6.336 -1.582 1.00 86.00 98 GLY A CA 1
ATOM 712 C C . GLY A 1 98 ? -8.626 5.761 -0.517 1.00 86.00 98 GLY A C 1
ATOM 713 O O . GLY A 1 98 ? -8.539 4.589 -0.138 1.00 86.00 98 GLY A O 1
ATOM 714 N N . LYS A 1 99 ? -9.600 6.587 -0.116 1.00 85.12 99 LYS A N 1
ATOM 715 C CA . LYS A 1 99 ? -10.732 6.205 0.749 1.00 85.12 99 LYS A CA 1
ATOM 716 C C . LYS A 1 99 ? -10.332 5.767 2.166 1.00 85.12 99 LYS A C 1
ATOM 718 O O . LYS A 1 99 ? -11.070 5.028 2.810 1.00 85.12 99 LYS A O 1
ATOM 723 N N . ILE A 1 100 ? -9.185 6.234 2.655 1.00 86.19 100 ILE A N 1
ATOM 724 C CA . ILE A 1 100 ? -8.798 6.097 4.059 1.00 86.19 100 ILE A CA 1
ATOM 725 C C . ILE A 1 100 ? -9.345 7.301 4.822 1.00 86.19 100 ILE A C 1
ATOM 727 O O . ILE A 1 100 ? -9.054 8.443 4.475 1.00 86.19 100 ILE A O 1
ATOM 731 N N . SER A 1 101 ? -10.171 7.045 5.837 1.00 84.94 101 SER A N 1
ATOM 732 C CA . SER A 1 101 ? -10.695 8.105 6.701 1.00 84.94 101 SER A CA 1
ATOM 733 C C . SER A 1 101 ? -9.650 8.484 7.747 1.00 84.94 101 SER A C 1
ATOM 735 O O . SER A 1 101 ? -9.105 7.609 8.422 1.00 84.94 101 SER A O 1
ATOM 737 N N . VAL A 1 102 ? -9.401 9.784 7.886 1.00 85.25 102 VAL A N 1
ATOM 738 C CA . VAL A 1 102 ? -8.497 10.372 8.883 1.00 85.25 102 VAL A CA 1
ATOM 739 C C . VAL A 1 102 ? -9.248 11.494 9.586 1.00 85.25 102 VAL A C 1
ATOM 741 O O . VAL A 1 102 ? -9.963 12.262 8.935 1.00 85.25 102 VAL A O 1
ATOM 744 N N . ARG A 1 103 ? -9.145 11.567 10.912 1.00 89.19 103 ARG A N 1
ATOM 745 C CA . ARG A 1 103 ? -9.810 12.609 11.703 1.00 89.19 103 ARG A CA 1
ATOM 746 C C . ARG A 1 103 ? -8.906 13.830 11.853 1.00 89.19 103 ARG A C 1
ATOM 748 O O . ARG A 1 103 ? -7.687 13.721 11.912 1.00 89.19 103 ARG A O 1
ATOM 755 N N . ALA A 1 104 ? -9.511 15.011 11.948 1.00 94.00 104 ALA A N 1
ATOM 756 C CA . ALA A 1 104 ? -8.762 16.223 12.267 1.00 94.00 104 ALA A CA 1
ATOM 757 C C . ALA A 1 104 ? -8.125 16.097 13.663 1.00 94.00 104 ALA A C 1
ATOM 759 O O . ALA A 1 104 ? -8.806 15.712 14.613 1.00 94.00 104 ALA A O 1
ATOM 760 N N . GLY A 1 105 ? -6.833 16.416 13.774 1.00 94.75 105 GLY A N 1
ATOM 761 C CA . GLY A 1 105 ? -6.071 16.287 15.022 1.00 94.75 105 GLY A CA 1
ATOM 762 C C . GLY A 1 105 ? -5.648 14.856 15.375 1.00 94.75 105 GLY A C 1
ATOM 763 O O . GLY A 1 105 ? -5.067 14.654 16.434 1.00 94.75 105 GLY A O 1
ATOM 764 N N . GLU A 1 106 ? -5.932 13.868 14.522 1.00 92.12 106 GLU A N 1
ATOM 765 C CA . GLU A 1 106 ? -5.399 12.513 14.668 1.00 92.12 106 GLU A CA 1
ATOM 766 C C . GLU A 1 106 ? -3.916 12.490 14.282 1.00 92.12 106 GLU A C 1
ATOM 768 O O . GLU A 1 106 ? -3.543 12.948 13.201 1.00 92.12 106 GLU A O 1
ATOM 773 N N . GLU A 1 107 ? -3.078 11.934 15.154 1.00 92.69 107 GLU A N 1
ATOM 774 C CA . GLU A 1 107 ? -1.681 11.642 14.843 1.00 92.69 107 GLU A CA 1
ATOM 775 C C . GLU A 1 107 ? -1.574 10.222 14.289 1.00 92.69 107 GLU A C 1
ATOM 777 O O . GLU A 1 107 ? -2.062 9.263 14.889 1.00 92.69 107 GLU A O 1
ATOM 782 N N . LEU A 1 108 ? -0.953 10.097 13.117 1.00 89.56 108 LEU A N 1
ATOM 783 C CA . LEU A 1 108 ? -0.722 8.825 12.447 1.00 89.56 108 LEU A CA 1
ATOM 784 C C . LEU A 1 108 ? 0.777 8.600 12.299 1.00 89.56 108 LEU A C 1
ATOM 786 O O . LEU A 1 108 ? 1.510 9.496 11.879 1.00 89.56 108 LEU A O 1
ATOM 790 N N . GLU A 1 109 ? 1.207 7.378 12.580 1.00 91.31 109 GLU A N 1
ATOM 791 C CA . GLU A 1 109 ? 2.563 6.927 12.307 1.00 91.31 109 GLU A CA 1
ATOM 792 C C . GLU A 1 109 ? 2.611 6.224 10.947 1.00 91.31 109 GLU A C 1
ATOM 794 O O . GLU A 1 109 ? 1.714 5.459 10.585 1.00 91.31 109 GLU A O 1
ATOM 799 N N . CYS A 1 110 ? 3.654 6.512 10.172 1.00 88.00 110 CYS A N 1
ATOM 800 C CA . CYS A 1 110 ? 3.894 5.882 8.884 1.00 88.00 110 CYS A CA 1
ATOM 801 C C . CYS A 1 110 ? 5.348 5.428 8.816 1.00 88.00 110 CYS A C 1
ATOM 803 O O . CYS A 1 110 ? 6.265 6.236 8.962 1.00 88.00 110 CYS A O 1
ATOM 805 N N . GLU A 1 111 ? 5.542 4.142 8.544 1.00 90.12 111 GLU A N 1
ATOM 806 C CA . GLU A 1 111 ? 6.853 3.536 8.365 1.00 90.12 111 GLU A CA 1
ATOM 807 C C . GLU A 1 111 ? 6.951 2.938 6.959 1.00 90.12 111 GLU A C 1
ATOM 809 O O . GLU A 1 111 ? 6.045 2.248 6.485 1.00 90.12 111 GLU A O 1
ATOM 814 N N . ILE A 1 112 ? 8.067 3.203 6.278 1.00 90.12 112 ILE A N 1
ATOM 815 C CA . ILE A 1 112 ? 8.350 2.666 4.950 1.00 90.12 112 ILE A CA 1
ATOM 816 C C . ILE A 1 112 ? 9.760 2.095 4.890 1.00 90.12 112 ILE A C 1
ATOM 818 O O . ILE A 1 112 ? 10.746 2.748 5.226 1.00 90.12 112 ILE A O 1
ATOM 822 N N . TRP A 1 113 ? 9.844 0.888 4.343 1.00 91.00 113 TRP A N 1
ATOM 823 C CA . TRP A 1 113 ? 11.098 0.239 4.006 1.00 91.00 113 TRP A CA 1
ATOM 824 C C . TRP A 1 113 ? 11.333 0.347 2.506 1.00 91.00 113 TRP A C 1
ATOM 826 O O . TRP A 1 113 ? 10.600 -0.234 1.704 1.00 91.00 113 TRP A O 1
ATOM 836 N N . ALA A 1 114 ? 12.359 1.101 2.120 1.00 91.19 114 ALA A N 1
ATOM 837 C CA . ALA A 1 114 ? 12.667 1.361 0.722 1.00 91.19 114 ALA A CA 1
ATOM 838 C C . ALA A 1 114 ? 14.156 1.178 0.427 1.00 91.19 114 ALA A C 1
ATOM 840 O O . ALA A 1 114 ? 15.026 1.457 1.249 1.00 91.19 114 ALA A O 1
ATOM 841 N N . ARG A 1 115 ? 14.443 0.752 -0.804 1.00 89.94 115 ARG A N 1
ATOM 842 C CA . ARG A 1 115 ? 15.785 0.765 -1.388 1.00 89.94 115 ARG A CA 1
ATOM 843 C C . ARG A 1 115 ? 15.733 1.486 -2.725 1.00 89.94 115 ARG A C 1
ATOM 845 O O . ARG A 1 115 ? 14.831 1.240 -3.524 1.00 89.94 115 ARG A O 1
ATOM 852 N N . ALA A 1 116 ? 16.713 2.343 -2.980 1.00 88.31 116 ALA A N 1
ATOM 853 C CA . ALA A 1 116 ? 16.834 3.070 -4.235 1.00 88.31 116 ALA A CA 1
ATOM 854 C C . ALA A 1 116 ? 18.100 2.638 -4.976 1.00 88.31 116 ALA A C 1
ATOM 856 O O . ALA A 1 116 ? 19.134 2.363 -4.370 1.00 88.31 116 ALA A O 1
ATOM 857 N N . ARG A 1 117 ? 18.018 2.590 -6.305 1.00 83.56 117 ARG A N 1
ATOM 858 C CA . ARG A 1 117 ? 19.172 2.387 -7.176 1.00 83.56 117 ARG A CA 1
ATOM 859 C C . ARG A 1 117 ? 19.055 3.327 -8.365 1.00 83.56 117 ARG A C 1
ATOM 861 O O . ARG A 1 117 ? 18.068 3.263 -9.094 1.00 83.56 117 ARG A O 1
ATOM 868 N N . HIS A 1 118 ? 20.070 4.160 -8.561 1.00 79.06 118 HIS A N 1
ATOM 869 C CA . HIS A 1 118 ? 20.243 4.903 -9.803 1.00 79.06 118 HIS A CA 1
ATOM 870 C C . HIS A 1 118 ? 20.832 3.963 -10.863 1.00 79.06 118 HIS A C 1
ATOM 872 O O . HIS A 1 118 ? 21.666 3.112 -10.533 1.00 79.06 118 HIS A O 1
ATOM 878 N N . LYS A 1 119 ? 20.353 4.066 -12.103 1.00 65.25 119 LYS A N 1
ATOM 879 C CA . LYS A 1 119 ? 20.932 3.335 -13.235 1.00 65.25 119 LYS A CA 1
ATOM 880 C C . LYS A 1 119 ? 22.044 4.139 -13.884 1.00 65.25 119 LYS A C 1
ATOM 882 O O . LYS A 1 119 ? 21.946 5.383 -13.863 1.00 65.25 119 LYS A O 1
#

pLDDT: mean 82.99, std 12.78, range [40.19, 96.06]

Solvent-accessible surface area (backbone atoms only — not comparable to full-atom values): 8372 Å² total; per-residue (Å²): 134,89,84,82,81,76,84,70,81,77,71,77,79,86,74,61,83,75,79,64,81,82,89,88,82,74,76,100,56,85,59,66,90,79,48,90,68,79,67,63,58,84,64,33,59,70,73,44,39,92,88,60,22,39,29,50,76,54,40,70,61,80,88,76,38,48,49,38,37,63,36,75,54,66,24,98,85,52,38,41,27,77,45,79,38,66,73,40,88,97,56,84,62,51,74,48,69,82,95,68,90,81,61,92,92,63,86,81,90,85,86,84,91,83,85,87,79,87,131

Secondary structure (DSSP, 8-state):
----------PPP---GGGS------SSS--GGG-----SSTT--SPPPTTT-PPTT-EEPSSS-EEEEEETT-STTS--EEEEEE-STT----EE-------TT--------------